Protein AF-A0AAD5F6G5-F1 (afdb_monomer_lite)

InterPro domains:
  IPR055314 At2g29880-like [PTHR47864] (8-81)
  IPR056253 At2g29880-like, C-terminal domain [PF24769] (34-80)

Foldseek 3Di:
DVVVVVVVVVVVVVVVVVVVVVVVVVVLVVQAPPLVVLVPDPPDDLLNSLVVLVPDDPRNVVSSLVVDDPVSNVVSVVSVVD

Radius of gyration: 20.74 Å; chains: 1; bounding box: 57×33×40 Å

pLDDT: mean 85.93, std 10.9, range [55.78, 96.56]

Secondary structure (DSSP, 8-state):
-HHHHHHHHHHHHHHHHHHHHHHHHHHHHHS--HHHHHHHSTT--HHHHHHHHHTS-HHHHHHHHHHS-HHHHHHHHHHHH-

Sequence (82 aa):
MGRISLSIDSIVTDFRIHNLMAKREKEREQQSYMWDAIKETPNLDEHARYKVLSLLHSNTKKDAFLKMSPEERSNWISYNLE

Organism: Prunus dulcis (NCBI:txid3755)

Structure (mmCIF, N/CA/C/O backbone):
data_AF-A0AAD5F6G5-F1
#
_entry.id   AF-A0AAD5F6G5-F1
#
loop_
_atom_site.group_PDB
_atom_site.id
_atom_site.type_symbol
_atom_site.label_atom_id
_atom_site.label_alt_id
_atom_site.label_comp_id
_atom_site.label_asym_id
_atom_site.label_entity_id
_atom_site.label_seq_id
_atom_site.pdbx_PDB_ins_code
_atom_site.Cartn_x
_atom_site.Cartn_y
_atom_site.Cartn_z
_atom_site.occupancy
_atom_site.B_iso_or_equiv
_atom_site.auth_seq_id
_atom_site.auth_comp_id
_atom_site.auth_asym_id
_atom_site.auth_atom_id
_atom_site.pdbx_PDB_model_num
ATOM 1 N N . MET A 1 1 ? 44.307 -14.684 -27.501 1.00 58.84 1 MET A N 1
ATOM 2 C CA . MET A 1 1 ? 42.933 -14.223 -27.806 1.00 58.84 1 MET A CA 1
ATOM 3 C C . MET A 1 1 ? 41.914 -14.627 -26.730 1.00 58.84 1 MET A C 1
ATOM 5 O O . MET A 1 1 ? 41.301 -13.734 -26.168 1.00 58.84 1 MET A O 1
ATOM 9 N N . GLY A 1 2 ? 41.761 -15.909 -26.361 1.00 62.12 2 GLY A N 1
ATOM 10 C CA . GLY A 1 2 ? 40.652 -16.363 -25.489 1.00 62.12 2 GLY A CA 1
ATOM 11 C C . GLY A 1 2 ? 40.555 -15.768 -24.069 1.00 62.12 2 GLY A C 1
ATOM 12 O O . GLY A 1 2 ? 39.459 -15.472 -23.615 1.00 62.12 2 GLY A O 1
ATOM 13 N N . ARG A 1 3 ? 41.675 -15.522 -23.370 1.00 63.06 3 ARG A N 1
ATOM 14 C CA . ARG A 1 3 ? 41.647 -14.999 -21.980 1.00 63.06 3 ARG A CA 1
ATOM 15 C C . ARG A 1 3 ? 41.215 -13.530 -21.883 1.00 63.06 3 ARG A C 1
ATOM 17 O O . ARG A 1 3 ? 40.642 -13.130 -20.879 1.00 63.06 3 ARG A O 1
ATOM 24 N N . ILE A 1 4 ? 41.487 -12.742 -22.925 1.00 70.94 4 ILE A N 1
ATOM 25 C CA 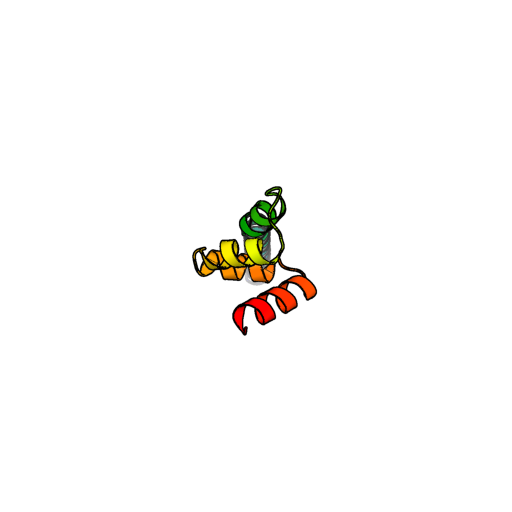. ILE A 1 4 ? 41.135 -11.315 -22.980 1.00 70.94 4 ILE A CA 1
ATOM 26 C C . ILE A 1 4 ? 39.637 -11.162 -23.274 1.00 70.94 4 ILE A C 1
ATOM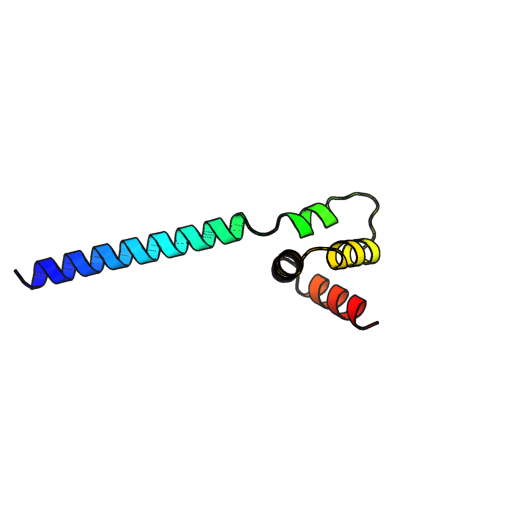 28 O O . ILE A 1 4 ? 38.981 -10.353 -22.630 1.00 70.94 4 ILE A O 1
ATOM 32 N N . SER A 1 5 ? 39.085 -11.997 -24.166 1.00 68.06 5 SER A N 1
ATOM 33 C CA . SER A 1 5 ? 37.640 -12.041 -24.449 1.00 68.06 5 SER A CA 1
ATOM 34 C C . SER A 1 5 ? 36.826 -12.343 -23.190 1.00 68.06 5 SER A C 1
ATOM 36 O O . SER A 1 5 ? 35.935 -11.580 -22.849 1.00 68.06 5 SER A O 1
ATOM 38 N N . LEU A 1 6 ? 37.210 -13.384 -22.438 1.00 69.50 6 LEU A N 1
ATOM 39 C CA . LEU A 1 6 ? 36.525 -13.771 -21.197 1.00 69.50 6 LEU A CA 1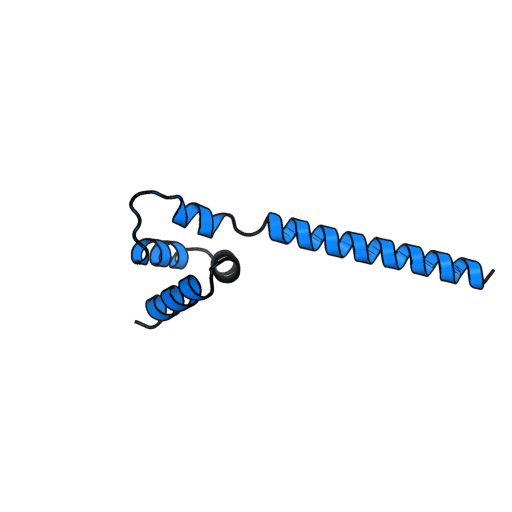
ATOM 40 C C . LEU A 1 6 ? 36.538 -12.657 -20.135 1.00 69.50 6 LEU A C 1
ATOM 42 O O . LEU A 1 6 ? 35.576 -12.497 -19.390 1.00 69.50 6 LEU A O 1
ATOM 46 N N . SER A 1 7 ? 37.619 -11.872 -20.079 1.00 81.19 7 SER A N 1
ATOM 47 C CA . SER A 1 7 ? 37.731 -10.721 -19.175 1.00 81.19 7 SER A CA 1
ATOM 48 C C . SER A 1 7 ? 36.777 -9.588 -19.573 1.00 81.19 7 SER A C 1
ATOM 50 O O . SER A 1 7 ? 36.086 -9.025 -18.726 1.00 81.19 7 SER A O 1
ATOM 52 N N . ILE A 1 8 ? 36.679 -9.291 -20.872 1.00 83.38 8 ILE A N 1
ATOM 53 C CA . ILE A 1 8 ? 35.768 -8.265 -21.399 1.00 83.38 8 ILE A CA 1
ATOM 54 C C . ILE A 1 8 ? 34.307 -8.673 -21.176 1.00 83.38 8 ILE A C 1
ATOM 56 O O . ILE A 1 8 ? 33.513 -7.853 -20.720 1.00 83.38 8 ILE A O 1
ATOM 60 N N . ASP A 1 9 ? 33.961 -9.938 -21.418 1.00 83.69 9 ASP A N 1
ATOM 61 C CA . ASP A 1 9 ? 32.603 -10.453 -21.211 1.00 83.69 9 ASP A CA 1
ATOM 62 C C . ASP A 1 9 ? 32.175 -10.360 -19.734 1.00 83.69 9 ASP A C 1
ATOM 64 O O . ASP A 1 9 ? 31.031 -10.003 -19.428 1.00 83.69 9 ASP A O 1
ATOM 68 N N . SER A 1 10 ? 33.111 -10.603 -18.808 1.00 86.00 10 SER A N 1
ATOM 69 C CA . SER A 1 10 ? 32.892 -10.428 -17.368 1.00 86.00 10 SER A CA 1
ATOM 70 C C . SER A 1 10 ? 32.620 -8.964 -17.013 1.00 86.00 10 SER A C 1
ATOM 72 O O . SER A 1 10 ? 31.646 -8.674 -16.324 1.00 86.00 10 SER A O 1
ATOM 74 N N . ILE A 1 11 ? 33.420 -8.027 -17.536 1.00 89.69 11 ILE A N 1
ATOM 75 C CA . ILE A 1 11 ? 33.247 -6.584 -17.292 1.00 89.69 11 ILE A CA 1
ATOM 76 C C . ILE A 1 11 ? 31.897 -6.092 -17.833 1.00 89.69 11 ILE A C 1
ATOM 78 O O . ILE A 1 11 ? 31.189 -5.331 -17.172 1.00 89.69 11 ILE A O 1
ATOM 82 N N . VAL A 1 12 ? 31.510 -6.544 -19.029 1.00 87.88 12 VAL A N 1
ATOM 83 C CA . VAL A 1 12 ? 30.217 -6.198 -19.638 1.00 87.88 12 VAL A CA 1
ATOM 84 C C . VAL A 1 12 ? 29.053 -6.729 -18.798 1.00 87.88 12 VAL A C 1
ATOM 86 O O . VAL A 1 12 ? 28.034 -6.047 -18.647 1.00 87.88 12 VAL A O 1
ATOM 89 N N . THR A 1 13 ? 29.196 -7.929 -18.236 1.00 89.88 13 THR A N 1
ATOM 90 C CA . THR A 1 13 ? 28.178 -8.540 -17.375 1.00 89.88 13 THR A CA 1
ATOM 91 C C . THR A 1 13 ? 28.027 -7.776 -16.061 1.00 89.88 13 THR A C 1
ATOM 93 O O . THR A 1 13 ? 26.904 -7.420 -15.701 1.00 89.88 13 THR A O 1
ATOM 96 N N . ASP A 1 14 ? 29.131 -7.422 -15.403 1.00 89.31 14 ASP A N 1
ATOM 97 C CA . ASP A 1 14 ? 29.117 -6.633 -14.166 1.00 89.31 14 ASP A CA 1
ATOM 98 C C . ASP A 1 14 ? 28.478 -5.256 -14.372 1.00 89.31 14 ASP A C 1
ATOM 100 O O . ASP A 1 14 ? 27.616 -4.841 -13.593 1.00 89.31 14 ASP A O 1
ATOM 104 N N . PHE A 1 15 ? 28.816 -4.568 -15.468 1.00 90.75 15 PHE A N 1
ATOM 105 C CA . PHE A 1 15 ? 28.211 -3.276 -15.795 1.00 90.75 15 PHE A CA 1
ATOM 106 C C . PHE A 1 15 ? 26.696 -3.393 -16.026 1.00 90.75 15 PHE A C 1
ATOM 108 O O . PHE A 1 15 ? 25.918 -2.556 -15.561 1.00 90.75 15 PHE A O 1
ATOM 115 N N . ARG A 1 16 ? 26.247 -4.458 -16.705 1.00 91.25 16 ARG A N 1
ATOM 116 C CA . ARG A 1 16 ? 24.816 -4.743 -16.898 1.00 91.25 16 ARG A CA 1
ATOM 117 C C . ARG A 1 16 ? 24.103 -4.996 -15.575 1.00 91.25 16 ARG A C 1
ATOM 119 O O . ARG A 1 16 ? 23.030 -4.432 -15.367 1.00 91.25 16 ARG A O 1
ATOM 126 N N . ILE A 1 17 ? 24.685 -5.802 -14.689 1.00 90.00 17 ILE A N 1
ATOM 127 C CA . ILE A 1 17 ? 24.115 -6.087 -13.366 1.00 90.00 17 ILE A CA 1
ATOM 128 C C . ILE A 1 17 ? 24.014 -4.797 -12.551 1.00 90.00 17 ILE A C 1
ATOM 130 O O . ILE A 1 17 ? 22.944 -4.497 -12.021 1.00 90.00 17 ILE A O 1
ATOM 134 N N . HIS A 1 18 ? 25.072 -3.986 -12.515 1.00 87.25 18 HIS A N 1
ATOM 135 C CA . HIS A 1 18 ? 25.058 -2.710 -11.807 1.00 87.25 18 HIS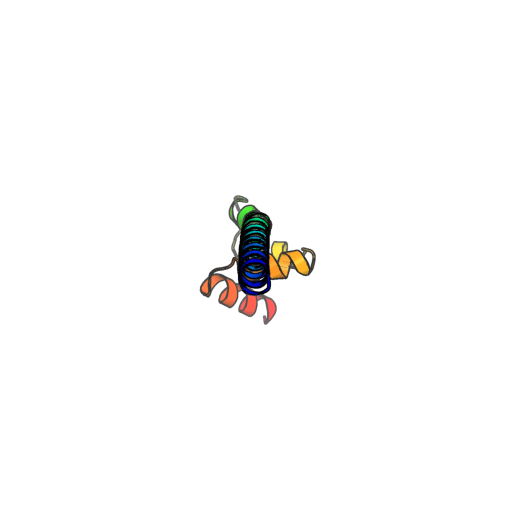 A CA 1
ATOM 136 C C . HIS A 1 18 ? 23.968 -1.770 -12.345 1.00 87.25 18 HIS A C 1
ATOM 138 O O . HIS A 1 18 ? 23.254 -1.138 -11.564 1.00 87.25 18 HIS A O 1
ATOM 144 N N . ASN A 1 19 ? 23.795 -1.686 -13.665 1.00 88.38 19 ASN A N 1
ATOM 145 C CA . ASN A 1 19 ? 22.778 -0.826 -14.269 1.00 88.38 19 ASN A CA 1
ATOM 146 C C . ASN A 1 19 ? 21.349 -1.335 -13.987 1.00 88.38 19 ASN A C 1
ATOM 148 O O . ASN A 1 19 ? 20.448 -0.548 -13.704 1.00 88.38 19 ASN A O 1
ATOM 152 N N . LEU A 1 20 ? 21.140 -2.658 -13.981 1.00 88.88 20 LEU A N 1
ATOM 153 C CA . LEU A 1 20 ? 19.867 -3.272 -13.582 1.00 88.88 20 LEU A CA 1
ATOM 154 C C . LEU A 1 20 ? 19.537 -3.008 -12.106 1.00 88.88 20 LEU A C 1
ATOM 156 O O . LEU A 1 20 ? 18.388 -2.703 -11.786 1.00 88.88 20 LEU A O 1
ATOM 160 N N . MET A 1 21 ? 20.530 -3.086 -11.214 1.00 84.62 21 MET A N 1
ATOM 161 C CA . MET A 1 21 ? 20.351 -2.764 -9.795 1.00 84.62 21 MET A CA 1
ATOM 162 C C . MET A 1 21 ? 20.032 -1.282 -9.585 1.00 84.62 21 MET A C 1
ATOM 164 O O . MET A 1 21 ? 19.067 -0.970 -8.895 1.00 84.62 21 MET A O 1
ATOM 168 N N . ALA A 1 22 ? 20.771 -0.378 -10.234 1.00 82.50 22 ALA A N 1
ATOM 169 C CA . ALA A 1 22 ? 20.528 1.062 -10.152 1.00 82.50 22 ALA A CA 1
ATOM 170 C C . ALA A 1 22 ? 19.143 1.447 -10.697 1.00 82.50 22 ALA A C 1
ATOM 172 O O . ALA A 1 22 ? 18.442 2.267 -10.106 1.00 82.50 22 ALA A O 1
ATOM 173 N N . LYS A 1 23 ? 18.709 0.815 -11.795 1.00 81.56 23 LYS A N 1
ATOM 174 C CA . LYS A 1 23 ? 17.363 1.003 -12.344 1.00 81.56 23 LYS A CA 1
ATOM 175 C C . LYS A 1 23 ? 16.284 0.533 -11.366 1.00 81.56 23 LYS A C 1
ATOM 177 O O . LYS A 1 23 ? 15.325 1.263 -11.148 1.00 81.56 23 LYS A O 1
ATOM 182 N N . ARG A 1 24 ? 16.465 -0.635 -10.738 1.00 77.19 24 ARG A N 1
ATOM 183 C CA . ARG A 1 24 ? 15.546 -1.148 -9.711 1.00 77.19 24 ARG A CA 1
ATOM 184 C C . ARG A 1 24 ? 15.486 -0.230 -8.484 1.00 77.19 24 ARG A C 1
ATOM 186 O O . ARG A 1 24 ? 14.401 -0.020 -7.960 1.00 77.19 24 ARG A O 1
ATOM 193 N N . GLU A 1 25 ? 16.616 0.305 -8.024 1.00 71.44 25 GLU A N 1
ATOM 194 C CA . GLU A 1 25 ? 16.662 1.242 -6.889 1.00 71.44 25 GLU A CA 1
ATOM 195 C C . GLU A 1 25 ? 15.893 2.527 -7.206 1.00 71.44 25 GLU A C 1
ATOM 197 O O . GLU A 1 25 ? 15.000 2.918 -6.463 1.00 71.44 25 GLU A O 1
ATOM 202 N N . LYS A 1 26 ? 16.142 3.112 -8.380 1.00 69.94 26 LYS A N 1
ATOM 203 C CA . LYS A 1 26 ? 15.429 4.304 -8.843 1.00 69.94 26 LYS A CA 1
ATOM 204 C C . LYS A 1 26 ? 13.929 4.054 -9.017 1.00 69.94 26 LYS A C 1
ATOM 206 O O . LYS A 1 26 ? 13.120 4.907 -8.678 1.00 69.94 26 LYS A O 1
ATOM 211 N N . GLU A 1 27 ? 13.537 2.886 -9.524 1.00 64.94 27 GLU A N 1
ATOM 212 C CA . GLU A 1 27 ? 12.126 2.488 -9.610 1.00 64.94 27 GLU A CA 1
ATOM 213 C C . GLU A 1 27 ? 11.494 2.325 -8.217 1.00 64.94 27 GLU A C 1
ATOM 215 O O . GLU A 1 27 ? 10.345 2.718 -8.041 1.00 64.94 27 GLU A O 1
ATOM 220 N N . ARG A 1 28 ? 12.237 1.838 -7.209 1.00 62.88 28 ARG A N 1
ATOM 221 C CA . ARG A 1 28 ? 11.782 1.812 -5.804 1.00 62.88 28 ARG A CA 1
ATOM 222 C C . ARG A 1 28 ? 11.627 3.209 -5.208 1.00 62.88 28 ARG A C 1
ATOM 224 O O . ARG A 1 28 ? 10.664 3.443 -4.490 1.00 62.88 28 ARG A O 1
ATOM 231 N N . GLU A 1 29 ? 12.535 4.130 -5.514 1.00 62.44 29 GLU A N 1
ATOM 232 C CA . GLU A 1 29 ? 12.447 5.529 -5.070 1.00 62.44 29 GLU A CA 1
ATOM 233 C C . GLU A 1 29 ? 11.268 6.268 -5.722 1.00 62.44 29 GLU A C 1
ATOM 235 O O . GLU A 1 29 ? 10.653 7.137 -5.106 1.00 62.44 29 GLU A O 1
ATOM 240 N N . GLN A 1 30 ? 10.934 5.918 -6.967 1.00 59.53 30 GLN A N 1
ATOM 241 C CA . GLN A 1 30 ? 9.888 6.580 -7.747 1.00 59.53 30 GLN A CA 1
ATOM 242 C C . GLN A 1 30 ? 8.494 5.967 -7.531 1.00 59.53 30 GLN A C 1
ATOM 244 O O . GLN A 1 30 ? 7.484 6.626 -7.793 1.00 59.53 30 GLN A O 1
ATOM 249 N N . GLN A 1 31 ? 8.413 4.723 -7.047 1.00 55.78 31 GLN A N 1
ATOM 250 C CA . GLN A 1 31 ? 7.148 4.052 -6.774 1.00 55.78 31 GLN A CA 1
ATOM 251 C C . GLN A 1 31 ? 6.634 4.334 -5.354 1.00 55.78 31 GLN A C 1
ATOM 253 O O . GLN A 1 31 ? 7.167 3.890 -4.343 1.00 55.78 31 GLN A O 1
ATOM 258 N N . SER A 1 32 ? 5.484 5.011 -5.342 1.00 63.47 32 SER A N 1
ATOM 259 C CA . SER A 1 32 ? 4.529 5.167 -4.239 1.00 63.47 32 SER A CA 1
ATOM 260 C C . SER A 1 32 ? 4.744 6.338 -3.287 1.00 63.47 32 SER A C 1
ATOM 262 O O . SER A 1 32 ? 5.057 6.210 -2.101 1.00 63.47 32 SER A O 1
ATOM 264 N N . TYR A 1 33 ? 4.427 7.514 -3.821 1.00 76.75 33 TYR A N 1
ATOM 265 C CA . TYR A 1 33 ? 4.094 8.708 -3.047 1.00 76.75 33 TYR A CA 1
ATOM 266 C C . TYR A 1 33 ? 2.681 8.640 -2.428 1.00 76.75 33 TYR A C 1
ATOM 268 O O . TYR A 1 33 ? 2.373 9.378 -1.503 1.00 76.75 33 TYR A O 1
ATOM 276 N N . MET A 1 34 ? 1.807 7.740 -2.899 1.00 86.62 34 MET A N 1
ATOM 277 C CA . MET A 1 34 ? 0.375 7.830 -2.590 1.00 86.62 34 MET A CA 1
ATOM 278 C C . MET A 1 34 ? 0.036 7.544 -1.119 1.00 86.62 34 MET A C 1
ATOM 280 O O . MET A 1 34 ? -0.805 8.239 -0.560 1.00 86.62 34 MET A O 1
ATOM 284 N N . TRP A 1 35 ? 0.678 6.555 -0.476 1.00 91.31 35 TRP A N 1
ATOM 285 C CA . TRP A 1 35 ? 0.438 6.286 0.954 1.00 91.31 35 TRP A CA 1
ATOM 286 C C . TRP A 1 35 ? 0.906 7.446 1.835 1.00 91.31 35 TRP A C 1
ATOM 288 O O . TRP A 1 35 ? 0.198 7.844 2.756 1.00 91.31 35 TRP A O 1
ATOM 298 N N . ASP A 1 36 ? 2.060 8.033 1.521 1.00 90.69 36 ASP A N 1
ATOM 299 C CA . ASP A 1 36 ? 2.560 9.194 2.257 1.00 90.69 36 ASP A CA 1
ATOM 300 C C . ASP A 1 36 ? 1.667 10.414 2.036 1.00 90.69 36 ASP A C 1
ATOM 302 O O . ASP A 1 36 ? 1.278 11.045 3.009 1.00 90.69 36 ASP A O 1
ATOM 306 N N . ALA A 1 37 ? 1.224 10.671 0.802 1.00 92.12 37 ALA A N 1
ATOM 307 C CA . ALA A 1 37 ? 0.280 11.747 0.501 1.00 92.12 37 ALA A CA 1
ATOM 308 C C . ALA A 1 37 ? -1.050 11.596 1.269 1.00 92.12 37 ALA A C 1
ATOM 310 O O . ALA A 1 37 ? -1.605 12.574 1.775 1.00 92.12 37 ALA A O 1
ATOM 311 N N . ILE A 1 38 ? -1.555 10.362 1.407 1.00 93.50 38 ILE A N 1
ATOM 312 C CA . ILE A 1 38 ? -2.743 10.064 2.223 1.00 93.50 38 ILE A CA 1
ATOM 313 C C . ILE A 1 38 ? -2.485 10.388 3.703 1.00 93.50 38 ILE A C 1
ATOM 315 O O . ILE A 1 38 ? -3.353 10.961 4.362 1.00 93.50 38 ILE A O 1
ATOM 319 N N . LYS A 1 39 ? -1.302 10.054 4.233 1.00 91.94 39 LYS A N 1
ATOM 320 C CA . LYS A 1 39 ? -0.928 10.349 5.627 1.00 91.94 39 LYS A CA 1
ATOM 321 C C . LYS A 1 39 ? -0.704 11.841 5.885 1.00 91.94 39 LYS A C 1
ATOM 323 O O . LYS A 1 39 ? -1.084 12.323 6.949 1.00 91.94 39 LYS A O 1
ATOM 328 N N . GLU A 1 40 ? -0.117 12.552 4.926 1.00 94.06 40 GLU A N 1
ATOM 329 C CA . GLU A 1 40 ? 0.140 13.999 4.968 1.00 94.06 40 GLU A CA 1
ATOM 330 C C . GLU A 1 40 ? -1.148 14.831 4.872 1.00 94.06 40 GLU A C 1
ATOM 332 O O . GLU A 1 40 ? -1.165 15.993 5.281 1.00 94.06 40 GLU A O 1
ATOM 337 N N . THR A 1 41 ? -2.244 14.250 4.373 1.00 94.75 41 THR A N 1
ATOM 338 C CA . THR A 1 41 ? -3.538 14.935 4.291 1.00 94.75 41 THR A CA 1
ATOM 339 C C . THR A 1 41 ? -4.094 15.191 5.705 1.00 94.75 41 THR A C 1
ATOM 341 O O . THR A 1 41 ? -4.324 14.237 6.461 1.00 94.75 41 THR A O 1
ATOM 344 N N . PRO A 1 42 ? -4.332 16.460 6.093 1.00 95.00 42 PRO A N 1
ATOM 345 C CA . PRO A 1 42 ? -4.798 16.795 7.434 1.00 95.00 42 PRO A CA 1
ATOM 346 C C . PRO A 1 42 ? -6.239 16.326 7.667 1.00 95.00 42 PRO A C 1
ATOM 348 O O . PRO A 1 42 ? -7.026 16.197 6.732 1.00 95.00 42 PRO A O 1
ATOM 351 N N . ASN A 1 43 ? -6.601 16.131 8.939 1.00 94.69 43 ASN A N 1
ATOM 352 C CA . ASN A 1 43 ? -7.955 15.778 9.394 1.00 94.69 43 ASN A CA 1
ATOM 353 C C . ASN A 1 43 ? -8.504 14.425 8.898 1.00 94.69 43 ASN A C 1
ATOM 355 O O . ASN A 1 43 ? -9.703 14.182 9.015 1.00 94.69 43 ASN A O 1
ATOM 359 N N . LEU A 1 44 ? -7.656 13.537 8.370 1.00 93.94 44 LEU A N 1
ATOM 360 C CA . LEU A 1 44 ? -8.030 12.146 8.118 1.00 93.94 44 LEU A CA 1
ATOM 361 C C . LEU A 1 44 ? -7.589 11.265 9.284 1.00 93.94 44 LEU A C 1
ATOM 363 O O . LEU A 1 44 ? -6.395 11.169 9.579 1.00 93.94 44 LEU A O 1
ATOM 367 N N . ASP A 1 45 ? -8.556 10.599 9.909 1.00 94.12 45 ASP A N 1
ATOM 368 C CA . ASP A 1 45 ? -8.273 9.491 10.812 1.00 94.12 45 ASP A CA 1
ATOM 369 C C . ASP A 1 45 ? -7.797 8.248 10.038 1.00 94.12 45 ASP A C 1
ATOM 371 O O . ASP A 1 45 ? -7.824 8.184 8.804 1.00 94.12 45 ASP A O 1
ATOM 375 N N . GLU A 1 46 ? -7.311 7.252 10.772 1.00 92.06 46 GLU A N 1
ATOM 376 C CA . GLU A 1 46 ? -6.747 6.035 10.192 1.00 92.06 46 GLU A CA 1
ATOM 377 C C . GLU A 1 46 ? -7.768 5.263 9.333 1.00 92.06 46 GLU A C 1
ATOM 379 O O . GLU A 1 46 ? -7.457 4.836 8.219 1.00 92.06 46 GLU A O 1
ATOM 384 N N . HIS A 1 47 ? -9.016 5.171 9.793 1.00 93.50 47 HIS A N 1
ATOM 385 C CA . HIS A 1 47 ? -10.093 4.492 9.077 1.00 93.50 47 HIS A CA 1
ATOM 386 C C . HIS A 1 47 ? -10.406 5.190 7.740 1.00 93.50 47 HIS A C 1
ATOM 388 O O . HIS A 1 47 ? -10.552 4.545 6.697 1.00 93.50 47 HIS A O 1
ATOM 394 N N . ALA A 1 48 ? -10.463 6.523 7.731 1.00 95.88 48 ALA A N 1
ATOM 395 C CA . ALA A 1 48 ? -10.652 7.319 6.526 1.00 95.88 48 ALA A CA 1
ATOM 396 C C . ALA A 1 48 ? -9.479 7.151 5.549 1.00 95.88 48 ALA A C 1
ATOM 398 O O . ALA A 1 48 ? -9.706 7.005 4.346 1.00 95.88 48 ALA A O 1
ATOM 399 N N . ARG A 1 49 ? -8.236 7.092 6.044 1.00 95.38 49 ARG A N 1
ATOM 400 C CA . ARG A 1 49 ? -7.045 6.828 5.216 1.00 95.38 49 ARG A CA 1
ATOM 401 C C . ARG A 1 49 ? -7.112 5.461 4.538 1.00 95.38 49 ARG A C 1
ATOM 403 O O . ARG A 1 49 ? -6.863 5.370 3.335 1.00 95.38 49 ARG A O 1
ATOM 410 N N . TYR A 1 50 ? -7.506 4.414 5.261 1.00 95.00 50 TYR A N 1
ATOM 411 C CA . TYR A 1 50 ? -7.687 3.078 4.683 1.00 95.00 50 TYR A CA 1
ATOM 412 C C . TYR A 1 50 ? -8.810 3.022 3.654 1.00 95.00 50 TYR A C 1
ATOM 414 O O . TYR A 1 50 ? -8.658 2.377 2.613 1.00 95.00 50 TYR A O 1
ATOM 422 N N . LYS A 1 51 ? -9.895 3.766 3.882 1.00 94.88 51 LYS A N 1
ATOM 423 C CA . LYS A 1 51 ? -10.972 3.911 2.903 1.00 94.88 51 LYS A CA 1
ATOM 424 C C . LYS A 1 51 ? -10.508 4.624 1.634 1.00 94.88 51 LYS A C 1
ATOM 426 O O . LYS A 1 51 ? -10.831 4.194 0.536 1.00 94.88 51 LYS A O 1
ATOM 431 N N . VAL A 1 52 ? -9.717 5.690 1.750 1.00 95.38 52 VAL A N 1
ATOM 432 C CA . VAL A 1 52 ? -9.142 6.369 0.575 1.00 95.38 52 VAL A CA 1
ATOM 433 C C . VAL A 1 52 ? -8.209 5.427 -0.184 1.00 95.38 52 VAL A C 1
ATOM 435 O O . VAL A 1 52 ? -8.305 5.311 -1.405 1.00 95.38 52 VAL A O 1
ATOM 438 N N . LEU A 1 53 ? -7.358 4.689 0.530 1.00 93.31 53 LEU A N 1
ATOM 439 C CA . LEU A 1 53 ? -6.481 3.685 -0.064 1.00 93.31 53 LEU A CA 1
ATOM 440 C C . LEU A 1 53 ? -7.275 2.593 -0.807 1.00 93.31 53 LEU A C 1
ATOM 442 O O . LEU A 1 53 ? -6.881 2.178 -1.901 1.00 93.31 53 LEU A O 1
ATOM 446 N N . SER A 1 54 ? -8.421 2.160 -0.269 1.00 92.25 54 SER A N 1
ATOM 447 C CA . SER A 1 54 ? -9.284 1.156 -0.903 1.00 92.25 54 SER A CA 1
ATOM 448 C C . SER A 1 54 ? -9.960 1.651 -2.196 1.00 92.25 54 SER A C 1
ATOM 450 O O . SER A 1 54 ? -10.352 0.828 -3.026 1.00 92.25 54 SER A O 1
ATOM 452 N N . LEU A 1 55 ? -10.002 2.963 -2.451 1.00 93.81 55 LEU A N 1
ATOM 453 C CA . LEU A 1 55 ? -10.523 3.554 -3.694 1.00 93.81 55 LEU A CA 1
ATOM 454 C C . LEU A 1 55 ? -9.495 3.609 -4.837 1.00 93.81 55 LEU A C 1
ATOM 456 O O . LEU A 1 55 ? -9.866 3.831 -5.988 1.00 93.81 55 LEU A O 1
ATOM 460 N N . LEU A 1 56 ? -8.206 3.393 -4.557 1.00 90.88 56 LEU A N 1
ATOM 461 C CA . LEU A 1 56 ? -7.145 3.490 -5.564 1.00 90.88 56 LEU A CA 1
ATOM 462 C C . LEU A 1 56 ? -7.081 2.276 -6.510 1.00 90.88 56 LEU A C 1
ATOM 464 O O . LEU A 1 56 ? -7.661 1.213 -6.266 1.00 90.88 56 LEU A O 1
ATOM 468 N N . HIS A 1 57 ? -6.312 2.404 -7.594 1.00 90.00 57 HIS A N 1
ATOM 469 C CA . HIS A 1 57 ? -6.019 1.282 -8.488 1.00 90.00 57 HIS A CA 1
ATOM 470 C C . HIS A 1 57 ? -5.217 0.174 -7.770 1.00 90.00 57 HIS A C 1
ATOM 472 O O . HIS A 1 57 ? -4.447 0.437 -6.843 1.00 90.00 57 HIS A O 1
ATOM 478 N N . SER A 1 58 ? -5.358 -1.081 -8.217 1.00 86.38 58 SER A N 1
ATOM 479 C CA . SER A 1 58 ? -4.758 -2.260 -7.570 1.00 86.38 58 SER A CA 1
ATOM 480 C C . SER A 1 58 ? -3.238 -2.184 -7.430 1.00 86.38 58 SER A C 1
ATOM 482 O O . SER A 1 58 ? -2.697 -2.620 -6.419 1.00 86.38 58 SER A O 1
ATOM 484 N N . ASN A 1 59 ? -2.544 -1.627 -8.424 1.00 85.75 59 ASN A N 1
ATOM 485 C CA . ASN A 1 59 ? -1.086 -1.479 -8.371 1.00 85.75 59 ASN A CA 1
ATOM 486 C C . ASN A 1 59 ? -0.675 -0.490 -7.275 1.00 85.75 59 ASN A C 1
ATOM 488 O O . ASN A 1 59 ? 0.144 -0.828 -6.434 1.00 85.75 59 ASN A O 1
ATOM 492 N N . THR A 1 60 ? -1.348 0.658 -7.179 1.00 85.19 60 THR A N 1
ATOM 493 C CA . THR A 1 60 ? -1.075 1.641 -6.125 1.00 85.19 60 THR A CA 1
ATOM 494 C C . THR A 1 60 ? -1.334 1.083 -4.729 1.00 85.19 60 THR A C 1
ATOM 496 O O . THR A 1 60 ? -0.581 1.370 -3.805 1.00 85.19 60 THR A O 1
ATOM 499 N N . LYS A 1 61 ? -2.369 0.250 -4.570 1.00 89.94 61 LYS A N 1
ATOM 500 C CA . LYS A 1 61 ? -2.640 -0.445 -3.304 1.00 89.94 61 LYS A CA 1
ATOM 501 C C . LYS A 1 61 ? -1.511 -1.394 -2.915 1.00 89.94 61 LYS A C 1
ATOM 503 O O . LYS A 1 61 ? -1.112 -1.410 -1.757 1.00 89.94 61 LYS A O 1
ATOM 508 N N . LYS A 1 62 ? -0.984 -2.166 -3.872 1.00 89.56 62 LYS A N 1
ATOM 509 C CA . LYS A 1 62 ? 0.159 -3.062 -3.637 1.00 89.56 62 LYS A CA 1
ATOM 510 C C . LYS A 1 62 ? 1.395 -2.273 -3.219 1.00 89.56 62 LYS A C 1
ATOM 512 O O . LYS A 1 62 ? 2.045 -2.646 -2.248 1.00 89.56 62 LYS A O 1
ATOM 517 N N . ASP A 1 63 ? 1.676 -1.165 -3.896 1.00 88.19 63 ASP A N 1
ATOM 518 C CA . ASP A 1 63 ? 2.855 -0.361 -3.581 1.00 8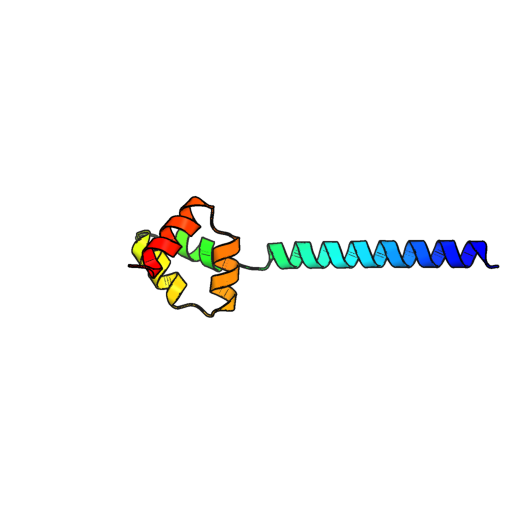8.19 63 ASP A CA 1
ATOM 519 C C . ASP A 1 63 ? 2.712 0.338 -2.220 1.00 88.19 63 ASP A C 1
ATOM 521 O O . ASP A 1 63 ? 3.652 0.373 -1.430 1.00 88.19 63 ASP A O 1
ATOM 525 N N . ALA A 1 64 ? 1.519 0.855 -1.907 1.00 90.38 64 ALA A N 1
ATOM 526 C CA . ALA A 1 64 ? 1.196 1.395 -0.588 1.00 90.38 64 ALA A CA 1
ATOM 527 C C . ALA A 1 64 ? 1.364 0.339 0.515 1.00 90.38 64 ALA A C 1
ATOM 529 O O . ALA A 1 64 ? 2.015 0.609 1.521 1.00 90.38 64 ALA A O 1
ATOM 530 N N . PHE A 1 65 ? 0.867 -0.882 0.298 1.00 91.44 65 PHE A N 1
ATOM 531 C CA . PHE A 1 65 ? 1.035 -1.988 1.239 1.00 91.44 65 PHE A CA 1
ATOM 532 C C . PHE A 1 65 ? 2.508 -2.307 1.497 1.00 91.44 65 PHE A C 1
ATOM 534 O O . PHE A 1 65 ? 2.916 -2.473 2.643 1.00 91.44 65 PHE A O 1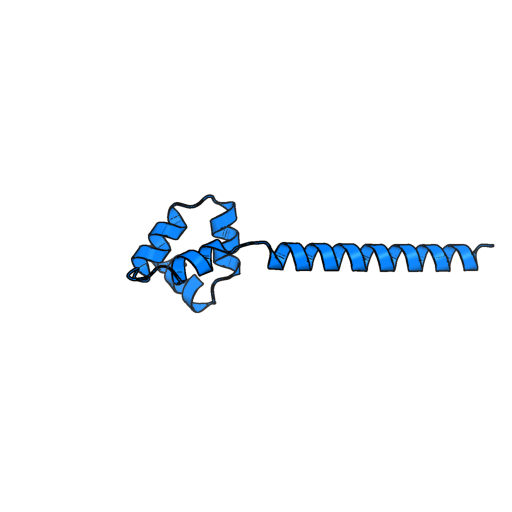
ATOM 541 N N . LEU A 1 66 ? 3.339 -2.348 0.451 1.00 89.44 66 LEU A N 1
ATOM 542 C CA . LEU A 1 66 ? 4.777 -2.586 0.596 1.00 89.44 66 LEU A CA 1
ATOM 543 C C . LEU A 1 66 ? 5.490 -1.472 1.376 1.00 89.44 66 LEU A C 1
ATOM 545 O O . LEU A 1 66 ? 6.495 -1.749 2.029 1.00 89.44 66 LEU A O 1
ATOM 549 N N . LYS A 1 67 ? 4.956 -0.250 1.368 1.00 87.00 67 LYS A N 1
ATOM 550 C CA . LYS A 1 67 ? 5.514 0.900 2.088 1.00 87.00 67 LYS A CA 1
ATOM 551 C C . LYS A 1 67 ? 5.047 1.020 3.540 1.00 87.00 67 LYS A C 1
ATOM 553 O O . LYS A 1 67 ? 5.744 1.623 4.350 1.00 87.00 67 LYS A O 1
ATOM 558 N N . MET A 1 68 ? 3.893 0.447 3.867 1.00 90.94 68 MET A N 1
ATOM 559 C CA . MET A 1 68 ? 3.372 0.420 5.231 1.00 90.94 68 MET A CA 1
ATOM 560 C C . MET A 1 68 ? 4.315 -0.303 6.200 1.00 90.94 68 MET A C 1
ATOM 562 O O . MET A 1 68 ? 4.940 -1.312 5.847 1.00 90.94 68 MET A O 1
ATOM 566 N N . SER A 1 69 ? 4.352 0.178 7.442 1.00 91.94 69 SER A N 1
ATOM 567 C CA . SER A 1 69 ? 4.941 -0.541 8.569 1.00 91.94 69 SER A CA 1
ATOM 568 C C . SER A 1 69 ? 4.178 -1.852 8.833 1.00 91.94 69 SER A C 1
ATOM 570 O O . SER A 1 69 ? 3.026 -2.000 8.416 1.00 91.94 69 SER A O 1
ATOM 572 N N . PRO A 1 70 ? 4.776 -2.831 9.536 1.00 95.81 70 PRO A N 1
ATOM 573 C CA . PRO A 1 70 ? 4.063 -4.052 9.915 1.00 95.81 70 PRO A CA 1
ATOM 574 C C . PRO A 1 70 ? 2.754 -3.792 10.681 1.00 95.81 70 PRO A C 1
ATOM 576 O O . PRO A 1 70 ? 1.777 -4.503 10.464 1.00 95.81 70 PRO A O 1
ATOM 579 N N . GLU A 1 71 ? 2.724 -2.762 11.528 1.00 95.94 71 GLU A N 1
ATOM 580 C CA . GLU A 1 71 ? 1.539 -2.357 12.292 1.00 95.94 71 GLU A CA 1
ATOM 581 C C . GLU A 1 71 ? 0.452 -1.769 11.382 1.00 95.94 71 GLU A C 1
ATOM 583 O O . GLU A 1 71 ? -0.679 -2.244 11.402 1.00 95.94 71 GLU A O 1
ATOM 588 N N . GLU A 1 72 ? 0.810 -0.830 10.497 1.00 94.69 72 GLU A N 1
ATOM 589 C CA . GLU A 1 72 ? -0.118 -0.255 9.509 1.00 94.69 72 GLU A CA 1
ATOM 590 C C . GLU A 1 72 ? -0.721 -1.351 8.611 1.00 94.69 72 GLU A C 1
ATOM 592 O O . GLU A 1 72 ? -1.918 -1.351 8.328 1.00 94.69 72 GLU A O 1
ATOM 597 N N . ARG A 1 73 ? 0.086 -2.340 8.193 1.00 95.38 73 ARG A N 1
ATOM 598 C CA . ARG A 1 73 ? -0.415 -3.492 7.425 1.00 95.38 73 ARG A CA 1
ATOM 599 C C . ARG A 1 73 ? -1.410 -4.317 8.226 1.00 95.38 73 ARG A C 1
ATOM 601 O O . ARG A 1 73 ? -2.418 -4.730 7.663 1.00 95.38 73 ARG A O 1
ATOM 608 N N . SER A 1 74 ? -1.122 -4.577 9.501 1.00 96.56 74 SER A N 1
ATOM 609 C CA . SER A 1 74 ? -2.024 -5.320 10.381 1.00 96.56 74 SER A CA 1
ATOM 610 C C . SER A 1 74 ? -3.363 -4.597 10.517 1.00 96.56 74 SER A C 1
ATOM 612 O O . SER A 1 74 ? -4.403 -5.204 10.285 1.00 96.56 74 SER A O 1
ATOM 614 N N . ASN A 1 75 ? -3.338 -3.294 10.802 1.00 95.50 75 ASN A N 1
ATOM 615 C CA . ASN A 1 75 ? -4.541 -2.475 10.952 1.00 95.50 75 ASN A CA 1
ATOM 616 C C . ASN A 1 75 ? -5.346 -2.404 9.650 1.00 95.50 75 ASN A C 1
ATOM 618 O O . ASN A 1 75 ? -6.566 -2.555 9.671 1.00 95.50 75 ASN A O 1
ATOM 622 N N . TRP A 1 76 ? -4.677 -2.239 8.505 1.00 95.06 76 TRP A N 1
ATOM 623 C CA . TRP A 1 76 ? -5.358 -2.240 7.214 1.00 95.06 76 TRP A CA 1
ATOM 624 C C . TRP A 1 76 ? -5.969 -3.604 6.883 1.00 95.06 76 TRP A C 1
ATOM 626 O O . TRP A 1 76 ? -7.077 -3.663 6.358 1.00 95.06 76 TRP A O 1
ATOM 636 N N . ILE A 1 77 ? -5.286 -4.711 7.189 1.00 95.44 77 ILE A N 1
ATOM 637 C CA . ILE A 1 77 ? -5.846 -6.057 7.008 1.00 95.44 77 ILE A CA 1
ATOM 638 C C . ILE A 1 77 ? -7.092 -6.225 7.878 1.00 95.44 77 ILE A C 1
ATOM 640 O O . ILE A 1 77 ? -8.123 -6.621 7.344 1.00 95.44 77 ILE A O 1
ATOM 644 N N . SER A 1 78 ? -7.028 -5.868 9.164 1.00 95.50 78 SER A N 1
ATOM 645 C CA . SER A 1 78 ? -8.188 -5.909 10.062 1.00 95.50 78 SER A CA 1
ATOM 646 C C . SER A 1 78 ? -9.353 -5.083 9.514 1.00 95.50 78 SER A C 1
ATOM 648 O O . SER A 1 78 ? -10.450 -5.608 9.379 1.00 95.50 78 SER A O 1
ATOM 650 N N . TYR A 1 79 ? -9.090 -3.849 9.069 1.00 94.38 79 TYR A N 1
ATOM 651 C CA . TYR A 1 79 ? -10.086 -2.971 8.446 1.00 94.38 79 TYR A CA 1
ATOM 652 C C . TYR A 1 79 ? -10.801 -3.600 7.235 1.00 94.38 79 TYR A C 1
ATOM 654 O O . TYR A 1 79 ? -11.964 -3.307 6.994 1.00 94.38 79 TYR A O 1
ATOM 662 N N . ASN A 1 80 ? -10.113 -4.420 6.429 1.00 91.75 80 ASN A N 1
ATOM 663 C CA . ASN A 1 80 ? -10.719 -5.062 5.251 1.00 91.75 80 ASN A CA 1
ATOM 664 C C . ASN A 1 80 ? -11.405 -6.404 5.569 1.00 91.75 80 ASN A C 1
ATOM 666 O O . ASN A 1 80 ? -12.049 -6.965 4.681 1.00 91.75 80 ASN A O 1
ATOM 670 N N . LEU A 1 81 ? -11.189 -6.960 6.763 1.00 92.75 81 LEU A N 1
ATOM 671 C CA . LEU A 1 81 ? -11.774 -8.231 7.201 1.00 92.75 81 LEU A CA 1
ATOM 672 C C . LEU A 1 81 ? -13.014 -8.047 8.084 1.00 92.75 81 LEU A C 1
ATOM 674 O O . LEU A 1 81 ? -13.769 -9.007 8.246 1.00 92.75 81 LEU A O 1
ATOM 678 N N . GLU A 1 82 ? -13.195 -6.856 8.652 1.00 73.56 82 GLU A N 1
ATOM 679 C CA . GLU A 1 82 ? -14.433 -6.403 9.299 1.00 73.56 82 GLU A CA 1
ATOM 680 C C . GLU A 1 82 ? -15.540 -6.101 8.276 1.00 73.56 82 GLU A C 1
ATOM 682 O O . GLU A 1 82 ? -16.707 -6.448 8.576 1.00 73.56 82 GLU A O 1
#